Protein AF-A0A7W0UG85-F1 (afdb_monomer)

Nearest PDB structures (foldseek):
  6rji-assembly1_A  TM=4.817E-01  e=1.130E+00  Staphylococcus aureus subsp. aureus NCTC 8325
  1ts9-assembly1_A  TM=2.796E-01  e=6.616E-01  Archaeoglobus fulgidus
  5ks8-assembly1_C  TM=2.286E-01  e=9.453E-01  Methylobacillus flagellatus KT
  6y4l-assembly1_B  TM=3.444E-01  e=8.048E+00  Homo sapiens
  3upy-assembly1_B  TM=4.071E-01  e=8.048E+00  Brucella abortus 2308

pLDDT: mean 94.45, std 5.95, range [64.38, 98.31]

Solvent-accessible surface ar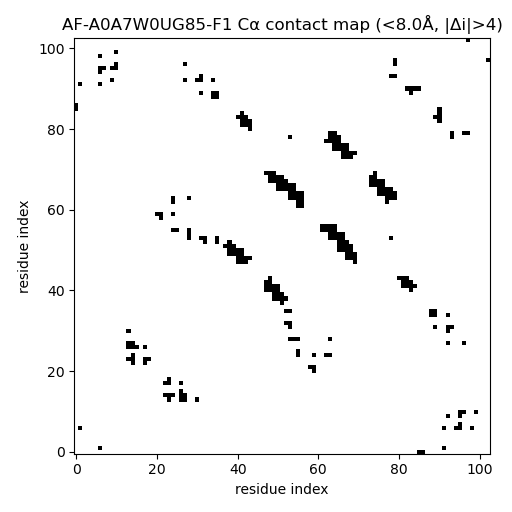ea (backbone atoms only — not comparable to full-atom values): 5719 Å² total; per-residue (Å²): 125,88,49,72,67,60,35,51,50,49,42,54,61,40,32,59,95,42,90,47,68,56,48,30,48,50,26,49,48,52,51,35,47,68,40,48,80,56,75,40,70,30,32,44,99,87,41,74,32,36,40,71,47,69,48,65,47,99,44,63,88,67,31,50,30,26,39,30,39,46,98,92,43,78,46,79,43,57,41,77,62,53,44,51,54,85,86,36,58,36,37,50,43,42,51,27,52,32,44,74,74,72,94

Structure (mmCIF, N/CA/C/O backbone):
data_AF-A0A7W0UG85-F1
#
_entry.id   AF-A0A7W0UG85-F1
#
loop_
_atom_site.group_PDB
_atom_site.id
_atom_site.type_symbol
_atom_site.label_atom_id
_atom_site.label_alt_id
_atom_site.label_comp_id
_atom_site.label_asym_id
_atom_site.label_entity_id
_atom_site.label_seq_id
_atom_site.pdbx_PDB_ins_code
_atom_site.Cartn_x
_atom_site.Cartn_y
_atom_site.Cartn_z
_atom_site.occupancy
_atom_site.B_iso_or_equiv
_atom_site.auth_seq_id
_atom_site.auth_comp_id
_atom_site.auth_asym_id
_atom_site.auth_atom_id
_atom_site.pdbx_PDB_model_num
ATOM 1 N N . MET A 1 1 ? -11.046 5.258 -13.196 1.00 64.38 1 MET A N 1
ATOM 2 C CA . MET A 1 1 ? -10.628 3.843 -13.115 1.00 64.38 1 MET A CA 1
ATOM 3 C C . MET A 1 1 ? -9.306 3.737 -13.844 1.00 64.38 1 MET A C 1
ATOM 5 O O . MET A 1 1 ? -9.301 3.922 -15.053 1.00 64.38 1 MET A O 1
ATOM 9 N N . THR A 1 2 ? -8.217 3.542 -13.105 1.00 83.12 2 THR A N 1
ATOM 10 C CA . THR A 1 2 ? -6.858 3.452 -13.655 1.00 83.12 2 THR A CA 1
ATOM 11 C C . THR A 1 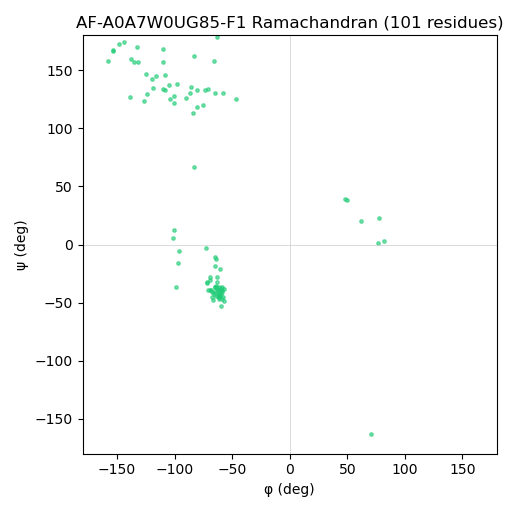2 ? -6.686 2.143 -14.420 1.00 83.12 2 THR A C 1
ATOM 13 O O . THR A 1 2 ? -7.117 1.082 -13.963 1.00 83.12 2 THR A O 1
ATOM 16 N N . THR A 1 3 ? -6.109 2.220 -15.609 1.00 92.56 3 THR A N 1
ATOM 17 C CA . THR A 1 3 ? -5.843 1.091 -16.502 1.00 92.56 3 THR A CA 1
ATOM 18 C C . THR A 1 3 ? -4.546 0.377 -16.126 1.00 92.56 3 THR A C 1
ATOM 20 O O . THR A 1 3 ? -3.693 0.928 -15.436 1.00 92.56 3 THR A O 1
ATOM 23 N N . ALA A 1 4 ? -4.364 -0.855 -16.610 1.00 92.69 4 ALA A N 1
ATOM 24 C CA . ALA A 1 4 ? -3.133 -1.611 -16.368 1.00 92.69 4 ALA A CA 1
ATOM 25 C C . ALA A 1 4 ? -1.882 -0.885 -16.893 1.00 92.69 4 ALA A C 1
ATOM 27 O O . ALA A 1 4 ? -0.873 -0.866 -16.203 1.00 92.69 4 ALA A O 1
ATOM 28 N N . ALA A 1 5 ? -1.975 -0.245 -18.064 1.00 95.88 5 ALA A N 1
ATOM 29 C CA . ALA A 1 5 ? -0.867 0.509 -18.647 1.00 95.88 5 ALA A CA 1
ATOM 30 C C . ALA A 1 5 ? -0.496 1.739 -17.804 1.00 95.88 5 ALA A C 1
ATOM 32 O O . ALA A 1 5 ? 0.680 1.999 -17.597 1.00 95.88 5 ALA A O 1
ATOM 33 N N . GLU A 1 6 ? -1.487 2.461 -17.268 1.00 96.31 6 GLU A N 1
ATOM 34 C CA . GLU A 1 6 ? -1.231 3.583 -16.352 1.00 96.31 6 GLU A CA 1
ATOM 35 C C . GLU A 1 6 ? -0.569 3.114 -15.048 1.00 96.31 6 GLU A C 1
ATOM 37 O O . GLU A 1 6 ? 0.297 3.806 -14.520 1.00 96.31 6 GLU A O 1
ATOM 42 N N . LEU A 1 7 ? -0.936 1.931 -14.539 1.00 97.00 7 LEU A N 1
ATOM 43 C CA . LEU A 1 7 ? -0.264 1.344 -13.377 1.00 97.00 7 LEU A CA 1
ATOM 44 C C . LEU A 1 7 ? 1.168 0.908 -13.700 1.00 97.00 7 LEU A C 1
ATOM 46 O O . LEU A 1 7 ? 2.039 1.109 -12.866 1.00 97.00 7 LEU A O 1
ATOM 50 N N . ASP A 1 8 ? 1.421 0.339 -14.882 1.00 97.62 8 ASP A N 1
ATOM 51 C CA . ASP A 1 8 ? 2.776 -0.025 -15.318 1.00 97.62 8 ASP A CA 1
ATOM 52 C C . ASP A 1 8 ? 3.676 1.214 -15.424 1.00 97.62 8 ASP A C 1
ATOM 54 O O . ASP A 1 8 ? 4.778 1.210 -14.883 1.00 97.62 8 ASP A O 1
ATOM 58 N N . THR A 1 9 ? 3.180 2.306 -16.014 1.00 98.00 9 THR A N 1
ATOM 59 C CA . THR A 1 9 ? 3.904 3.587 -16.047 1.00 98.00 9 THR A CA 1
ATOM 60 C C . THR A 1 9 ? 4.175 4.122 -14.643 1.00 98.00 9 THR A C 1
ATOM 62 O O . THR A 1 9 ? 5.297 4.519 -14.354 1.00 98.00 9 THR A O 1
ATOM 65 N N . LEU A 1 10 ? 3.189 4.084 -13.742 1.00 98.06 10 LEU A N 1
ATOM 66 C CA . LEU A 1 10 ? 3.405 4.525 -12.364 1.00 98.06 10 LEU A CA 1
ATOM 67 C C . LEU A 1 10 ? 4.442 3.654 -11.639 1.00 98.06 10 LEU A C 1
ATOM 69 O O . LEU A 1 10 ? 5.240 4.172 -10.868 1.00 98.06 10 LEU A O 1
ATOM 73 N N . ILE A 1 11 ? 4.465 2.340 -11.879 1.00 98.19 11 ILE A N 1
ATOM 74 C CA . ILE A 1 11 ? 5.502 1.458 -11.325 1.00 98.19 11 ILE A CA 1
ATOM 75 C C . ILE A 1 11 ? 6.882 1.880 -11.841 1.00 98.19 11 ILE A C 1
ATOM 77 O O . ILE A 1 11 ? 7.799 2.014 -11.035 1.00 98.19 11 ILE A O 1
ATOM 81 N N . GLU A 1 12 ? 7.035 2.120 -13.146 1.00 98.00 12 GLU A N 1
ATOM 82 C CA . GLU A 1 12 ? 8.294 2.598 -13.741 1.00 98.00 12 GLU A CA 1
ATOM 83 C C . GLU A 1 12 ? 8.748 3.936 -13.134 1.00 98.00 12 GLU A C 1
ATOM 85 O O . GLU A 1 12 ? 9.929 4.106 -12.839 1.00 98.00 12 GLU A O 1
ATOM 90 N N . GLU A 1 13 ? 7.818 4.864 -12.901 1.00 98.06 13 GLU A N 1
ATOM 91 C CA . GLU A 1 13 ? 8.097 6.153 -12.258 1.00 98.06 13 GLU A CA 1
ATOM 92 C C . GLU A 1 13 ? 8.522 5.993 -10.793 1.00 98.06 13 GLU A C 1
ATOM 94 O O . GLU A 1 13 ? 9.525 6.569 -10.380 1.00 98.06 13 GLU A O 1
ATOM 99 N N . LEU A 1 14 ? 7.795 5.196 -10.003 1.00 97.62 14 LEU A N 1
ATOM 100 C CA . LEU A 1 14 ? 8.082 4.990 -8.578 1.00 97.62 14 LEU A CA 1
ATOM 101 C C . LEU A 1 14 ? 9.374 4.206 -8.341 1.00 97.62 14 LEU A C 1
ATOM 103 O O . LEU A 1 14 ? 10.007 4.362 -7.303 1.00 97.62 14 LEU A O 1
ATOM 107 N N . THR A 1 15 ? 9.759 3.358 -9.292 1.00 97.38 15 THR A N 1
ATOM 108 C CA . THR A 1 15 ? 10.966 2.524 -9.216 1.00 97.38 15 THR A CA 1
ATOM 109 C C . THR A 1 15 ? 12.131 3.089 -10.022 1.00 97.38 15 THR A C 1
ATOM 111 O O . THR A 1 15 ? 13.133 2.402 -10.238 1.00 97.38 15 THR A O 1
ATOM 114 N N . VAL A 1 16 ? 12.025 4.349 -10.459 1.00 97.31 16 VAL A N 1
ATOM 115 C CA . VAL A 1 16 ? 13.104 5.019 -11.177 1.00 97.31 16 VAL A CA 1
ATOM 116 C C . VAL A 1 16 ? 14.367 5.043 -10.313 1.00 97.31 16 VAL A C 1
ATOM 118 O O . VAL A 1 16 ? 14.330 5.410 -9.142 1.00 97.31 16 VAL A O 1
ATOM 121 N N . ASP A 1 17 ? 15.490 4.630 -10.902 1.00 95.56 17 ASP A N 1
ATOM 122 C CA . ASP A 1 17 ? 16.798 4.542 -10.233 1.00 95.56 17 ASP A CA 1
ATOM 123 C C . ASP A 1 17 ? 16.865 3.561 -9.042 1.00 95.56 17 ASP A C 1
ATOM 125 O O . ASP A 1 17 ? 17.770 3.639 -8.215 1.00 95.56 17 ASP A O 1
ATOM 129 N N . ALA A 1 18 ? 15.944 2.596 -8.965 1.00 96.62 18 ALA A N 1
ATOM 130 C CA . ALA A 1 18 ? 16.047 1.487 -8.025 1.00 96.62 18 ALA A CA 1
ATOM 131 C C . ALA A 1 18 ? 16.802 0.296 -8.648 1.00 96.62 18 ALA A C 1
ATOM 133 O O . ALA A 1 18 ? 16.436 -0.226 -9.703 1.00 96.62 18 ALA A O 1
ATOM 134 N N . TYR A 1 19 ? 17.843 -0.178 -7.970 1.00 94.75 19 TYR A N 1
ATOM 135 C CA . TYR A 1 19 ? 18.710 -1.285 -8.382 1.00 94.75 19 TYR A CA 1
ATOM 136 C C . TYR A 1 19 ? 18.319 -2.627 -7.748 1.00 94.75 19 TYR A C 1
ATOM 138 O O . TYR A 1 19 ? 18.771 -3.677 -8.213 1.00 94.75 19 TYR A O 1
ATOM 146 N N . ASN A 1 20 ? 17.505 -2.621 -6.689 1.00 92.94 20 ASN A N 1
ATOM 147 C CA . ASN A 1 20 ? 17.030 -3.822 -5.998 1.00 92.94 20 ASN A CA 1
ATOM 148 C C . ASN A 1 20 ? 15.616 -3.645 -5.409 1.00 92.94 20 ASN A C 1
ATOM 150 O O . ASN A 1 20 ? 15.067 -2.546 -5.405 1.00 92.94 20 ASN A O 1
ATOM 154 N N . ASP A 1 21 ? 15.034 -4.733 -4.901 1.00 91.56 21 ASP A N 1
ATOM 155 C CA . ASP A 1 21 ? 13.658 -4.749 -4.385 1.00 91.56 21 ASP A CA 1
ATOM 156 C C . ASP A 1 21 ? 13.449 -3.837 -3.163 1.00 91.56 21 ASP A C 1
ATOM 158 O O . ASP A 1 21 ? 12.365 -3.276 -3.012 1.00 91.56 21 ASP A O 1
ATOM 162 N N . ASP A 1 22 ? 14.457 -3.658 -2.301 1.00 91.75 22 ASP A N 1
ATOM 163 C CA . ASP A 1 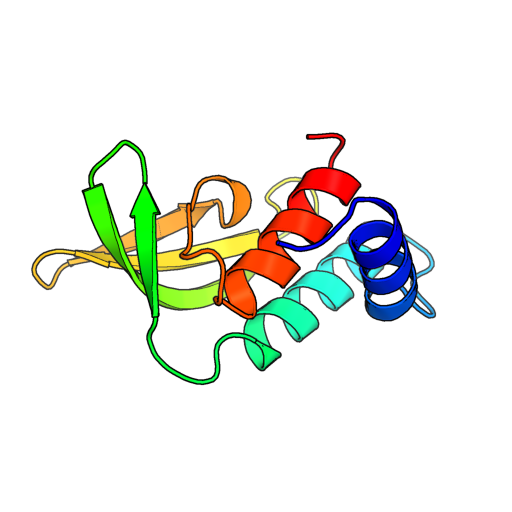22 ? 14.359 -2.772 -1.130 1.00 91.75 22 ASP A CA 1
ATOM 164 C C . ASP A 1 22 ? 14.303 -1.292 -1.564 1.00 91.75 22 ASP A C 1
ATOM 166 O O . ASP A 1 22 ? 13.531 -0.495 -1.023 1.00 91.75 22 ASP A O 1
ATOM 170 N N . GLU A 1 23 ? 15.079 -0.920 -2.585 1.00 94.38 23 GLU A N 1
ATOM 171 C CA . GLU A 1 23 ? 15.039 0.416 -3.191 1.00 94.38 23 GLU A CA 1
ATOM 172 C C . GLU A 1 23 ? 13.717 0.655 -3.930 1.00 94.38 23 GLU A C 1
ATOM 174 O O . GLU A 1 23 ? 13.114 1.718 -3.785 1.00 94.38 23 GLU A O 1
ATOM 179 N N . GLN A 1 24 ? 13.210 -0.353 -4.647 1.00 95.31 24 GLN A N 1
ATOM 180 C CA . GLN A 1 24 ? 11.892 -0.278 -5.284 1.00 95.31 24 GLN A CA 1
ATOM 181 C C . GLN A 1 24 ? 10.789 -0.100 -4.237 1.00 95.31 24 GLN A C 1
ATOM 183 O O . GLN A 1 24 ? 9.927 0.766 -4.390 1.00 95.31 24 GLN A O 1
ATOM 188 N N . LEU A 1 25 ? 10.836 -0.863 -3.137 1.00 94.94 25 LEU A N 1
ATOM 189 C CA . LEU A 1 25 ? 9.891 -0.726 -2.029 1.00 94.94 25 LEU A CA 1
ATOM 190 C C . LEU A 1 25 ? 9.937 0.675 -1.408 1.00 94.94 25 LEU A C 1
ATOM 192 O O . LEU A 1 25 ? 8.887 1.232 -1.090 1.00 94.94 25 LEU A O 1
ATOM 196 N N . SER A 1 26 ? 11.132 1.251 -1.274 1.00 95.06 26 SER A N 1
ATOM 197 C CA . SER A 1 26 ? 11.313 2.623 -0.787 1.00 95.06 26 SER A CA 1
ATOM 198 C C . SER A 1 26 ? 10.640 3.644 -1.713 1.00 95.06 26 SER A C 1
ATOM 200 O O . SER A 1 26 ? 9.987 4.567 -1.234 1.00 95.06 26 SER A O 1
ATOM 202 N N . GLY A 1 27 ? 10.715 3.444 -3.032 1.00 96.81 27 GLY A N 1
ATOM 203 C CA . GLY A 1 27 ? 9.984 4.251 -4.012 1.00 96.81 27 GLY A CA 1
ATOM 204 C C . GLY A 1 27 ? 8.462 4.175 -3.847 1.00 96.81 27 GLY A C 1
ATOM 205 O O . GLY A 1 27 ? 7.780 5.202 -3.825 1.00 96.81 27 GLY A O 1
ATOM 206 N N . PHE A 1 28 ? 7.917 2.973 -3.626 1.00 97.25 28 PHE A N 1
ATOM 207 C CA . PHE A 1 28 ? 6.491 2.813 -3.313 1.00 97.25 28 PHE A CA 1
ATOM 208 C C . PHE A 1 28 ? 6.093 3.455 -1.980 1.00 97.25 28 PHE A C 1
ATOM 210 O O . PHE A 1 28 ? 4.991 3.996 -1.893 1.00 97.25 28 PHE A O 1
ATOM 217 N N . LEU A 1 29 ? 6.954 3.403 -0.955 1.00 97.25 29 LEU A N 1
ATOM 218 C CA . LEU A 1 29 ? 6.706 4.079 0.320 1.00 97.25 29 LEU A CA 1
ATOM 219 C C . LEU A 1 29 ? 6.550 5.585 0.099 1.00 97.25 29 LEU A C 1
ATOM 221 O O . LEU A 1 29 ? 5.514 6.134 0.463 1.00 97.25 29 LEU A O 1
ATOM 225 N N . VAL A 1 30 ? 7.515 6.219 -0.574 1.00 97.31 30 VAL A N 1
ATOM 226 C CA . VAL A 1 30 ? 7.467 7.657 -0.881 1.00 97.31 30 VAL A CA 1
ATOM 227 C C . VAL A 1 30 ? 6.201 8.003 -1.667 1.00 97.31 30 VAL A C 1
ATOM 229 O O . VAL A 1 30 ? 5.461 8.899 -1.271 1.00 97.31 30 VAL A O 1
ATOM 232 N N . GLY A 1 31 ? 5.886 7.252 -2.728 1.00 97.75 31 GLY A N 1
ATOM 233 C CA . GLY A 1 31 ? 4.677 7.494 -3.521 1.00 97.75 31 GLY A CA 1
ATOM 234 C C . GLY A 1 31 ? 3.379 7.350 -2.717 1.00 97.75 31 GLY A C 1
ATOM 235 O O . GLY A 1 31 ? 2.432 8.114 -2.910 1.00 97.75 31 GLY A O 1
ATOM 236 N N . ALA A 1 32 ? 3.321 6.396 -1.784 1.00 97.81 32 ALA A N 1
ATOM 237 C CA . ALA A 1 32 ? 2.176 6.220 -0.898 1.00 97.81 32 ALA A CA 1
ATOM 238 C C . ALA A 1 32 ? 2.071 7.341 0.153 1.00 97.81 32 ALA A C 1
ATOM 240 O O . ALA A 1 32 ? 0.965 7.807 0.434 1.00 97.81 32 ALA A O 1
ATOM 241 N N . GLU A 1 33 ? 3.193 7.799 0.712 1.00 97.38 33 GLU A N 1
ATOM 242 C CA . GLU A 1 33 ? 3.242 8.937 1.636 1.00 97.38 33 GLU A CA 1
ATOM 243 C C . GLU A 1 33 ? 2.805 10.241 0.955 1.00 97.38 33 GLU A C 1
ATOM 245 O O . GLU A 1 33 ? 1.982 10.972 1.506 1.00 97.38 33 GLU A O 1
ATOM 250 N N . GLU A 1 34 ? 3.279 10.508 -0.266 1.00 97.25 34 GLU A N 1
ATOM 251 C CA . GLU A 1 34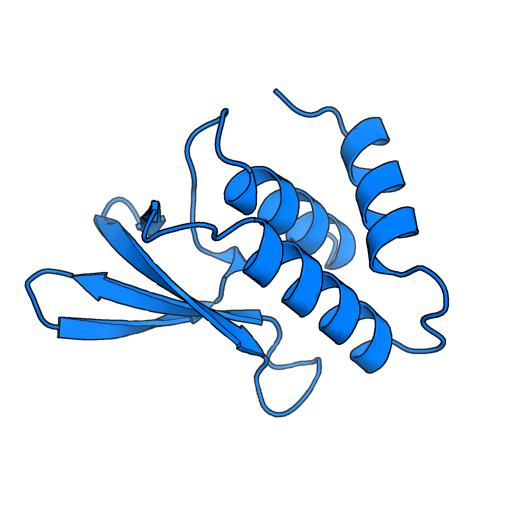 ? 2.870 11.678 -1.053 1.00 97.25 34 GLU A CA 1
ATOM 252 C C . GLU A 1 34 ? 1.382 11.633 -1.427 1.00 97.25 34 GLU A C 1
ATOM 254 O O . GLU A 1 34 ? 0.690 12.657 -1.403 1.00 97.25 34 GLU A O 1
ATOM 259 N N . ALA A 1 35 ? 0.863 10.442 -1.735 1.00 97.12 35 ALA A N 1
ATOM 260 C CA . ALA A 1 35 ? -0.549 10.251 -2.031 1.00 97.12 35 ALA A CA 1
ATOM 261 C C . ALA A 1 35 ? -1.445 10.427 -0.789 1.00 97.12 35 ALA A C 1
ATOM 263 O O . ALA A 1 35 ? -2.586 10.894 -0.908 1.00 97.12 35 ALA A O 1
ATOM 264 N N . LEU A 1 36 ? -0.940 10.108 0.408 1.00 97.00 36 LEU A N 1
ATOM 265 C CA . LEU A 1 36 ? -1.635 10.290 1.684 1.00 97.00 36 LEU A CA 1
ATOM 266 C C . LEU A 1 36 ? -1.493 11.733 2.203 1.00 97.00 36 LEU A C 1
ATOM 268 O O . LEU A 1 36 ? -0.936 12.006 3.263 1.00 97.00 36 LEU A O 1
ATOM 272 N N . VAL A 1 37 ? -2.086 12.686 1.485 1.00 91.62 37 VAL A N 1
ATOM 273 C CA . VAL A 1 37 ? -2.050 14.119 1.852 1.00 91.62 37 VAL A CA 1
ATOM 274 C C . VAL A 1 37 ? -2.738 14.405 3.198 1.00 91.62 37 VAL A C 1
ATOM 276 O O . VAL A 1 37 ? -2.445 15.383 3.885 1.00 91.62 37 VAL A O 1
ATOM 279 N N . ARG A 1 38 ? -3.718 13.578 3.565 1.00 92.56 38 ARG A N 1
ATOM 280 C CA . ARG A 1 38 ? -4.467 13.645 4.824 1.00 92.56 38 ARG A CA 1
ATOM 281 C C . ARG A 1 38 ? -4.977 12.259 5.171 1.00 92.56 38 ARG A C 1
ATOM 283 O O . ARG A 1 38 ? -5.067 11.408 4.294 1.00 92.56 38 ARG A O 1
ATOM 290 N N . CYS A 1 39 ? -5.434 12.096 6.407 1.00 94.12 39 CYS A N 1
ATOM 291 C CA . CYS A 1 39 ? -6.162 10.906 6.819 1.00 94.12 39 CYS A CA 1
ATOM 292 C C . CYS A 1 39 ? -7.255 10.538 5.804 1.00 94.12 39 CYS A C 1
ATOM 294 O O . CYS A 1 39 ? -8.126 11.358 5.494 1.00 94.12 39 CYS A O 1
ATOM 296 N N . GLU A 1 40 ? -7.217 9.303 5.315 1.00 95.75 40 GLU A N 1
ATOM 297 C CA . GLU A 1 40 ? -8.125 8.810 4.282 1.00 95.75 40 GLU A CA 1
ATOM 298 C C . GLU A 1 40 ? -8.849 7.549 4.755 1.00 95.75 40 GLU A C 1
ATOM 300 O O . GLU A 1 40 ? -8.305 6.754 5.515 1.00 95.75 40 GLU A O 1
ATOM 305 N N . HIS A 1 41 ? -10.098 7.356 4.332 1.00 97.19 41 HIS A N 1
ATOM 306 C CA . HIS A 1 41 ? -10.843 6.150 4.676 1.00 97.19 41 HIS A CA 1
ATOM 307 C C . HIS A 1 41 ? -10.549 5.014 3.699 1.00 97.19 41 HIS A C 1
ATOM 309 O O . HIS A 1 41 ? -10.601 5.194 2.483 1.00 97.19 41 HIS A O 1
ATOM 315 N N . ALA A 1 42 ? -10.341 3.825 4.252 1.00 98.19 42 ALA A N 1
ATOM 316 C CA . ALA A 1 42 ? -10.214 2.580 3.515 1.00 98.19 42 ALA A CA 1
ATOM 317 C C . ALA A 1 42 ? -11.090 1.496 4.152 1.00 98.19 42 ALA A C 1
ATOM 319 O O . ALA A 1 42 ? -11.624 1.664 5.250 1.00 98.19 42 ALA A O 1
ATOM 320 N N . THR A 1 43 ? -11.238 0.372 3.461 1.00 98.12 43 THR A N 1
ATOM 321 C CA . THR A 1 43 ? -11.938 -0.813 3.962 1.00 98.12 43 THR A CA 1
ATOM 322 C C . THR A 1 43 ? -10.991 -2.002 4.019 1.00 98.12 43 THR A C 1
ATOM 324 O O . THR A 1 43 ? -10.291 -2.275 3.047 1.00 98.12 43 THR A O 1
ATOM 327 N N . ILE A 1 44 ? -11.016 -2.750 5.118 1.00 96.75 44 ILE A N 1
ATOM 328 C CA . ILE A 1 44 ? -10.327 -4.037 5.265 1.00 96.75 44 ILE A CA 1
ATOM 329 C C . ILE A 1 44 ? -11.329 -5.087 5.733 1.00 96.75 44 ILE A C 1
ATOM 331 O O . ILE A 1 44 ? -12.022 -4.883 6.725 1.00 96.75 44 ILE A O 1
ATOM 335 N N . ALA A 1 45 ? -11.472 -6.184 4.983 1.00 93.44 45 ALA A N 1
ATOM 336 C CA . ALA A 1 45 ? -12.442 -7.250 5.275 1.00 93.44 45 ALA A CA 1
ATOM 337 C C . ALA A 1 45 ? -13.874 -6.739 5.590 1.00 93.44 45 ALA A C 1
ATOM 339 O O . ALA A 1 45 ? -14.551 -7.250 6.480 1.00 93.44 45 ALA A O 1
ATOM 340 N N . GLY A 1 46 ? -14.334 -5.704 4.875 1.00 94.50 46 GLY A N 1
ATOM 341 C CA . GLY A 1 46 ? -15.657 -5.089 5.066 1.00 94.50 46 GLY A CA 1
ATOM 342 C C . GLY A 1 46 ? -15.753 -4.072 6.212 1.00 94.50 46 GLY A C 1
ATOM 343 O O . GLY A 1 46 ? -16.829 -3.534 6.457 1.00 94.50 46 GLY A O 1
ATOM 344 N N . VAL A 1 47 ? -14.648 -3.784 6.901 1.00 96.31 47 VAL A N 1
ATOM 345 C CA . VAL A 1 47 ? -14.585 -2.830 8.010 1.00 96.31 47 VAL A CA 1
ATOM 346 C C . VAL A 1 47 ? -13.926 -1.531 7.561 1.00 96.31 47 VAL A C 1
ATOM 348 O O . VAL A 1 47 ? -12.794 -1.544 7.081 1.00 96.31 47 VAL A O 1
ATOM 351 N N . THR A 1 48 ? -14.615 -0.406 7.756 1.00 97.75 48 THR A N 1
ATOM 352 C CA . THR A 1 48 ? -14.058 0.926 7.494 1.00 97.75 48 THR A CA 1
ATOM 353 C C . THR A 1 48 ? -13.038 1.310 8.561 1.00 97.75 48 THR A C 1
ATOM 355 O O . THR A 1 48 ? -13.304 1.200 9.760 1.00 97.75 48 THR A O 1
ATOM 358 N N . VAL A 1 49 ? -11.888 1.805 8.117 1.00 98.31 49 VAL A N 1
AT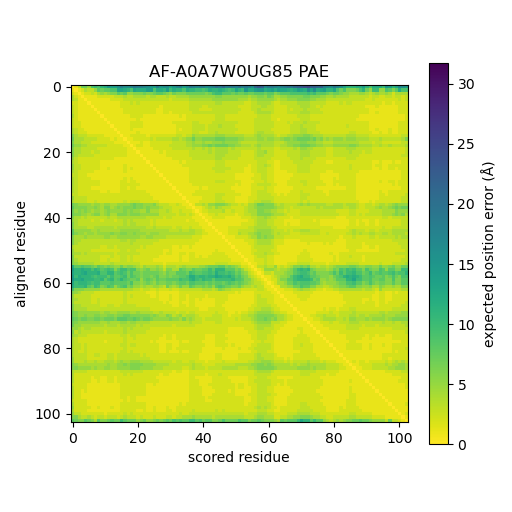OM 359 C CA . VAL A 1 49 ? -10.800 2.317 8.955 1.00 98.31 49 VAL A CA 1
ATOM 360 C C . VAL A 1 49 ? -10.282 3.634 8.384 1.00 98.31 49 VAL A C 1
ATOM 362 O O . VAL A 1 49 ? -10.445 3.906 7.194 1.00 98.31 49 VAL A O 1
ATOM 365 N N . ALA A 1 50 ? -9.651 4.456 9.217 1.00 98.19 50 ALA A N 1
ATOM 366 C CA . ALA A 1 50 ? -8.959 5.657 8.764 1.00 98.19 50 ALA A CA 1
ATOM 367 C C . ALA A 1 50 ? -7.450 5.384 8.682 1.00 98.19 50 ALA A C 1
ATOM 369 O O . ALA A 1 50 ? -6.841 5.016 9.682 1.00 98.19 50 ALA A O 1
ATOM 370 N N . VAL A 1 51 ? -6.843 5.562 7.513 1.00 98.31 51 VAL A N 1
ATOM 371 C CA . VAL A 1 51 ? -5.400 5.430 7.279 1.00 98.31 51 VAL A CA 1
ATOM 372 C C . VAL A 1 51 ? -4.710 6.707 7.737 1.00 98.31 51 VAL A C 1
ATOM 374 O O . VAL A 1 51 ? -5.019 7.786 7.236 1.00 98.31 51 VAL A O 1
ATOM 377 N N . MET A 1 52 ? -3.820 6.590 8.721 1.00 98.06 52 MET A N 1
ATOM 378 C CA . MET A 1 52 ? -3.133 7.723 9.352 1.00 98.06 52 MET A CA 1
ATOM 379 C C . MET A 1 52 ? -1.726 7.933 8.798 1.00 98.06 52 MET A C 1
ATOM 381 O O . MET A 1 52 ? -1.274 9.068 8.700 1.00 98.06 52 MET A O 1
ATOM 385 N N . SER A 1 53 ? -1.022 6.846 8.489 1.00 97.56 53 SER A N 1
ATOM 386 C CA . SER A 1 53 ? 0.316 6.872 7.898 1.00 97.56 53 SER A CA 1
ATOM 387 C C . SER A 1 53 ? 0.604 5.556 7.181 1.00 97.56 53 SER A C 1
ATOM 389 O O . SER A 1 53 ? -0.011 4.531 7.495 1.00 97.56 53 SER A O 1
ATOM 391 N N . VAL A 1 54 ? 1.548 5.602 6.249 1.00 97.69 54 VAL A N 1
ATOM 392 C CA . VAL A 1 54 ? 2.147 4.435 5.595 1.00 97.69 54 VAL A CA 1
ATOM 393 C C . VAL A 1 54 ? 3.575 4.301 6.113 1.00 97.69 54 VAL A C 1
ATOM 395 O O . VAL A 1 54 ? 4.192 5.307 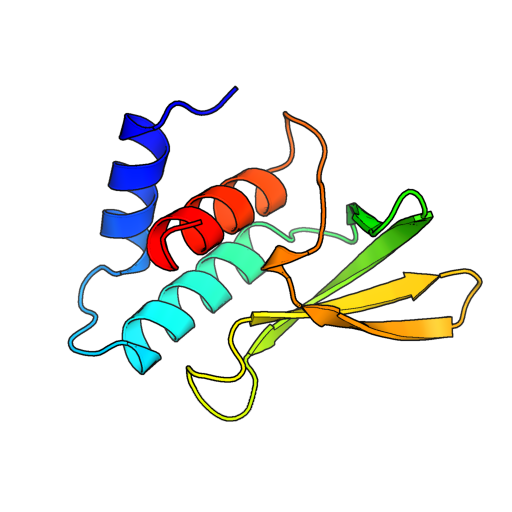6.444 1.00 97.69 54 VAL A O 1
ATOM 398 N N . ASP A 1 55 ? 4.054 3.074 6.249 1.00 95.31 55 ASP A N 1
ATOM 399 C CA . ASP A 1 55 ? 5.421 2.762 6.659 1.00 95.31 55 ASP A CA 1
ATOM 400 C C . ASP A 1 55 ? 5.892 1.512 5.894 1.00 95.31 55 ASP A C 1
ATOM 402 O O . ASP A 1 55 ? 5.115 0.886 5.162 1.00 95.31 55 ASP A O 1
ATOM 406 N N . CYS A 1 56 ? 7.154 1.130 6.046 1.00 91.00 56 CYS A N 1
ATOM 407 C CA . CYS A 1 56 ? 7.665 -0.143 5.560 1.00 91.00 56 CYS A CA 1
ATOM 408 C C . CYS A 1 56 ? 8.207 -0.961 6.730 1.00 91.00 56 CYS A C 1
ATOM 410 O O . CYS A 1 56 ? 8.827 -0.439 7.655 1.00 91.00 56 CYS A O 1
ATOM 412 N N . GLY A 1 57 ? 8.001 -2.276 6.688 1.00 78.69 57 GLY A N 1
ATOM 413 C CA . GLY A 1 57 ? 8.648 -3.154 7.656 1.00 78.69 57 GLY A CA 1
ATOM 414 C C . GLY A 1 57 ? 10.182 -3.133 7.541 1.00 78.69 57 GLY A C 1
ATOM 415 O O . GLY A 1 57 ? 10.742 -2.487 6.658 1.00 78.69 57 GLY A O 1
ATOM 416 N N . PRO A 1 58 ? 10.893 -3.879 8.404 1.00 75.88 58 PRO A N 1
ATOM 417 C CA . PRO A 1 58 ? 12.358 -3.858 8.456 1.00 75.88 58 PRO A CA 1
ATOM 418 C C . PRO A 1 58 ? 13.049 -4.370 7.179 1.00 75.88 58 PRO A C 1
ATOM 420 O O . PRO A 1 58 ? 14.263 -4.223 7.058 1.00 75.88 58 PRO A O 1
ATOM 423 N N . ASP A 1 59 ? 12.308 -5.005 6.266 1.00 74.06 59 ASP A N 1
ATOM 424 C CA . ASP A 1 59 ? 12.797 -5.544 4.998 1.00 74.06 59 ASP A CA 1
ATOM 425 C C . ASP A 1 59 ? 11.689 -5.613 3.928 1.00 74.06 59 ASP A C 1
ATOM 427 O O . ASP A 1 59 ? 10.489 -5.542 4.236 1.00 74.06 59 ASP A O 1
ATOM 431 N N . ALA A 1 60 ? 12.083 -5.836 2.664 1.00 72.88 60 ALA A N 1
ATOM 432 C CA . ALA A 1 60 ? 11.136 -5.973 1.561 1.00 72.88 60 ALA A CA 1
ATOM 433 C C . ALA A 1 60 ? 10.130 -7.126 1.691 1.00 72.88 60 ALA A C 1
ATOM 435 O O . ALA A 1 60 ? 9.065 -7.081 1.072 1.00 72.88 60 ALA A O 1
ATOM 436 N N . ARG A 1 61 ? 10.415 -8.152 2.507 1.00 77.81 61 ARG A N 1
ATOM 437 C CA . ARG A 1 61 ? 9.481 -9.274 2.708 1.00 77.81 61 ARG A CA 1
ATOM 438 C C . ARG A 1 61 ? 8.275 -8.865 3.536 1.00 77.81 61 ARG A C 1
ATOM 440 O O . ARG A 1 61 ? 7.190 -9.402 3.322 1.00 77.81 61 ARG A O 1
ATOM 447 N N . THR A 1 62 ? 8.470 -7.946 4.476 1.00 84.06 62 THR A N 1
ATOM 448 C CA . THR A 1 62 ? 7.379 -7.391 5.282 1.00 84.06 62 THR A CA 1
ATOM 449 C C . THR A 1 62 ? 6.503 -6.453 4.448 1.00 84.06 62 THR A C 1
ATOM 451 O O . THR A 1 62 ? 5.287 -6.418 4.634 1.00 84.06 62 THR A O 1
ATOM 454 N N . GLY A 1 63 ? 7.105 -5.758 3.477 1.00 92.75 63 GLY A N 1
ATOM 455 C CA . GLY A 1 63 ? 6.402 -4.863 2.564 1.00 92.75 63 GLY A CA 1
ATOM 456 C C . GLY A 1 63 ? 5.908 -3.581 3.238 1.00 92.75 63 GLY A C 1
ATOM 457 O O . GLY A 1 63 ? 6.364 -3.213 4.322 1.00 92.75 63 GLY A O 1
ATOM 458 N N . LEU A 1 64 ? 4.975 -2.892 2.575 1.00 96.62 64 LEU A N 1
ATOM 459 C CA . LEU A 1 64 ? 4.373 -1.666 3.097 1.00 96.62 64 LEU A CA 1
ATOM 460 C C . LEU A 1 64 ? 3.266 -1.976 4.103 1.00 96.62 64 LEU A C 1
ATOM 462 O O . LEU A 1 64 ? 2.352 -2.770 3.837 1.00 96.62 64 LEU A O 1
ATOM 466 N N . THR A 1 65 ? 3.307 -1.282 5.232 1.00 97.19 65 THR A N 1
ATOM 467 C CA . THR A 1 65 ? 2.283 -1.315 6.269 1.00 97.19 65 THR A CA 1
ATOM 468 C C . THR A 1 65 ? 1.527 0.007 6.308 1.00 97.19 65 THR A C 1
ATOM 470 O O . THR A 1 65 ? 1.978 1.050 5.842 1.00 97.19 65 THR A O 1
ATOM 473 N N . ALA A 1 66 ? 0.316 -0.044 6.842 1.00 97.56 66 ALA A N 1
ATOM 474 C CA . ALA A 1 66 ? -0.515 1.112 7.090 1.00 97.56 66 ALA A CA 1
ATOM 475 C C . ALA A 1 66 ? -0.886 1.134 8.564 1.00 97.56 66 ALA A C 1
ATOM 477 O O . ALA A 1 66 ? -1.424 0.163 9.108 1.00 97.56 66 ALA A O 1
ATOM 478 N N . ARG A 1 67 ? -0.666 2.281 9.198 1.00 97.88 67 ARG A N 1
ATOM 479 C CA . ARG A 1 67 ? -1.204 2.549 10.522 1.00 97.88 67 ARG A CA 1
ATOM 480 C C . ARG A 1 67 ? -2.626 3.061 10.367 1.00 97.88 67 ARG A C 1
ATOM 482 O O . ARG A 1 67 ? -2.850 4.157 9.849 1.00 97.88 67 ARG A O 1
ATOM 489 N N . VAL A 1 68 ? -3.588 2.269 10.819 1.00 98.19 68 VAL A N 1
ATOM 490 C CA . VAL A 1 68 ? -5.016 2.549 10.675 1.00 98.19 68 VAL A CA 1
ATOM 491 C C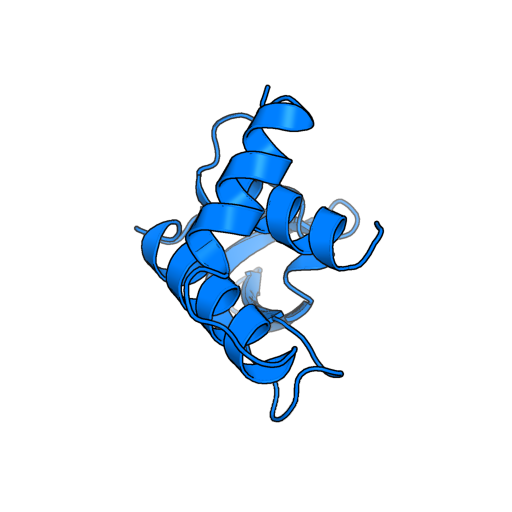 . VAL A 1 68 ? -5.679 2.752 12.028 1.00 98.19 68 VAL A C 1
ATOM 493 O O . VAL A 1 68 ? -5.325 2.108 13.010 1.00 98.19 68 VAL A O 1
ATOM 496 N N . MET A 1 69 ? -6.663 3.641 12.086 1.00 98.06 69 MET A N 1
ATOM 497 C CA . MET A 1 69 ? -7.464 3.900 13.274 1.00 98.06 69 MET A CA 1
ATOM 498 C C . MET A 1 69 ? -8.889 3.391 13.073 1.00 98.06 69 MET A C 1
ATOM 500 O O . MET A 1 69 ? -9.530 3.663 12.054 1.00 98.06 69 MET A O 1
ATOM 504 N N . ARG A 1 70 ? -9.395 2.690 14.085 1.00 96.00 70 ARG A N 1
ATOM 505 C CA . ARG A 1 70 ? -10.778 2.231 14.180 1.00 96.00 70 ARG A CA 1
ATOM 506 C C . ARG A 1 70 ? -11.271 2.413 15.606 1.00 96.00 70 ARG A C 1
ATOM 508 O O . ARG A 1 70 ? -10.626 1.945 16.536 1.00 96.00 70 ARG A O 1
ATOM 515 N N . ASP A 1 71 ? -12.405 3.087 15.774 1.00 94.25 71 ASP A N 1
ATOM 516 C CA . ASP A 1 71 ? -13.050 3.285 17.081 1.00 94.25 71 ASP A CA 1
ATOM 517 C C . ASP A 1 71 ? -12.078 3.803 18.168 1.00 94.25 71 ASP A C 1
ATOM 519 O O . ASP A 1 71 ? -12.103 3.373 19.319 1.00 94.25 71 ASP A O 1
ATOM 523 N N . GLY A 1 72 ? -11.164 4.705 17.783 1.00 94.25 72 GLY A N 1
ATOM 524 C CA . GLY A 1 72 ? -10.148 5.287 18.671 1.00 94.25 72 GLY A CA 1
ATOM 525 C C . GLY A 1 72 ? -8.950 4.383 18.989 1.00 94.25 72 GLY A C 1
ATOM 526 O O . GLY A 1 72 ? -8.065 4.799 19.731 1.00 94.25 72 GLY A O 1
ATOM 527 N N . THR A 1 73 ? -8.894 3.174 18.428 1.00 96.75 73 THR A N 1
ATOM 528 C CA . THR A 1 73 ? -7.761 2.249 18.561 1.00 96.75 73 THR A CA 1
ATOM 529 C C . THR A 1 73 ? -6.949 2.212 17.273 1.00 96.75 73 THR A C 1
ATOM 531 O O . THR A 1 73 ? -7.504 2.178 16.174 1.00 96.75 73 THR A O 1
ATOM 534 N N . THR A 1 74 ? -5.626 2.214 17.414 1.00 97.44 74 THR A N 1
ATOM 535 C CA . THR A 1 74 ? -4.688 2.157 16.291 1.00 97.44 74 THR A CA 1
ATOM 536 C C . THR A 1 74 ? -4.194 0.733 16.071 1.00 97.44 74 THR A C 1
ATOM 538 O O . THR A 1 74 ? -3.854 0.031 17.022 1.00 97.44 74 THR A O 1
ATOM 541 N N . HIS A 1 75 ? -4.120 0.333 14.808 1.00 96.62 75 HIS A N 1
ATOM 542 C CA . HIS A 1 75 ? -3.648 -0.966 14.354 1.00 96.62 75 HIS A CA 1
ATOM 543 C C . HIS A 1 75 ? -2.644 -0.788 13.219 1.00 96.62 75 HIS A C 1
ATOM 545 O O . HIS A 1 75 ? -2.672 0.217 12.510 1.00 96.62 75 HIS A O 1
ATOM 551 N N . GLU A 1 76 ? -1.793 -1.785 13.029 1.00 96.31 76 GLU A N 1
ATOM 552 C CA . GLU A 1 76 ? -0.936 -1.901 11.855 1.00 96.31 76 GLU A CA 1
ATOM 553 C C . GLU A 1 76 ? -1.458 -3.042 10.983 1.00 96.31 76 GLU A C 1
ATOM 555 O O . GLU A 1 76 ? -1.800 -4.114 11.489 1.00 96.31 76 GLU A O 1
ATOM 560 N N . VAL A 1 77 ? -1.583 -2.787 9.685 1.00 96.06 77 VAL A N 1
ATOM 561 C CA . VAL A 1 77 ? -2.065 -3.754 8.692 1.00 96.06 77 VAL A CA 1
ATOM 562 C C . VAL A 1 77 ? -1.210 -3.666 7.436 1.00 96.06 77 VAL A C 1
ATOM 564 O O . VAL A 1 77 ? -0.580 -2.640 7.194 1.00 96.06 77 VAL A O 1
ATOM 567 N N . ALA A 1 78 ? -1.203 -4.705 6.603 1.00 95.75 78 ALA A N 1
ATOM 568 C CA . ALA A 1 78 ? -0.561 -4.613 5.297 1.00 95.75 78 ALA A CA 1
ATOM 569 C C . ALA A 1 78 ? -1.301 -3.586 4.425 1.00 95.75 78 ALA A C 1
ATOM 571 O O . ALA A 1 78 ? -2.523 -3.659 4.265 1.00 95.75 78 ALA A O 1
ATOM 572 N N . LEU A 1 79 ? -0.565 -2.652 3.818 1.00 96.88 79 LEU A N 1
ATOM 573 C CA . LEU A 1 79 ? -1.148 -1.639 2.934 1.00 96.88 79 LEU A CA 1
ATOM 574 C C . LEU A 1 79 ? -1.888 -2.300 1.757 1.00 96.88 79 LEU A C 1
ATOM 576 O O . LEU A 1 79 ? -2.971 -1.870 1.360 1.00 96.88 79 LEU A O 1
ATOM 580 N N . ALA A 1 80 ? -1.339 -3.411 1.255 1.00 96.00 80 ALA A N 1
ATOM 581 C CA . ALA A 1 80 ? -1.910 -4.196 0.166 1.00 96.00 80 ALA A CA 1
ATOM 582 C C . ALA A 1 80 ? -3.259 -4.859 0.498 1.00 96.00 80 ALA A C 1
ATOM 584 O O . ALA A 1 80 ? -3.927 -5.318 -0.429 1.00 96.00 80 ALA A O 1
ATOM 585 N N . ASP A 1 81 ? -3.706 -4.877 1.754 1.00 96.81 81 ASP A N 1
ATOM 586 C CA . ASP A 1 81 ? -5.005 -5.444 2.148 1.00 96.81 81 ASP A CA 1
ATOM 587 C C . ASP A 1 81 ? -6.115 -4.375 2.249 1.00 96.81 81 ASP A C 1
ATOM 589 O O . ASP A 1 81 ? -7.291 -4.701 2.430 1.00 96.81 81 ASP A O 1
ATOM 593 N N . LEU A 1 82 ? -5.772 -3.091 2.084 1.00 97.75 82 LEU A 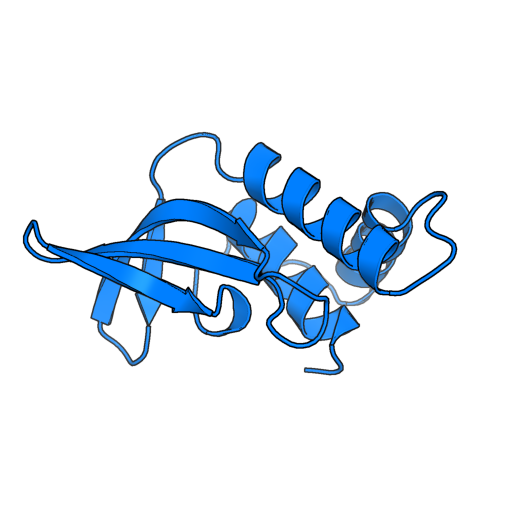N 1
ATOM 594 C CA . LEU A 1 82 ? -6.710 -1.970 2.163 1.00 97.75 82 LEU A CA 1
ATOM 595 C C . LEU A 1 82 ? -7.400 -1.678 0.828 1.00 97.75 82 LEU A C 1
ATOM 597 O O . LEU A 1 82 ? -6.766 -1.506 -0.210 1.00 97.75 82 LEU A O 1
ATOM 601 N N . THR A 1 83 ? -8.721 -1.560 0.841 1.00 97.50 83 THR A N 1
ATOM 602 C CA . THR A 1 83 ? -9.511 -1.145 -0.325 1.00 97.50 83 THR A CA 1
ATOM 603 C C . THR A 1 83 ? -9.887 0.326 -0.207 1.00 97.50 83 THR A C 1
ATOM 605 O O . THR A 1 83 ? -10.458 0.737 0.801 1.00 97.50 83 THR A O 1
ATOM 608 N N . PHE A 1 84 ? -9.603 1.103 -1.248 1.00 96.50 84 PHE A N 1
ATOM 609 C CA . PHE A 1 84 ? -9.854 2.543 -1.303 1.00 96.50 84 PHE A CA 1
ATOM 610 C C . PHE A 1 84 ? -10.979 2.874 -2.290 1.00 96.50 84 PHE A C 1
ATOM 612 O O . PHE A 1 84 ? -11.413 2.020 -3.068 1.00 96.50 84 PHE A O 1
ATOM 619 N N . SER A 1 85 ? -11.462 4.118 -2.259 1.00 93.44 85 SER A N 1
ATOM 620 C CA . SER A 1 85 ? -12.384 4.618 -3.283 1.00 93.44 85 SER A CA 1
ATOM 621 C C . SER A 1 85 ? -11.692 4.695 -4.652 1.00 93.44 85 SER A C 1
ATOM 623 O O . SER A 1 85 ? -10.469 4.785 -4.743 1.00 93.44 85 SER A O 1
ATOM 625 N N . ALA A 1 86 ? -12.476 4.685 -5.733 1.00 89.12 86 ALA A N 1
ATOM 626 C CA . ALA A 1 86 ? -11.943 4.724 -7.099 1.00 89.12 86 ALA A CA 1
ATOM 627 C C . ALA A 1 86 ? -11.194 6.027 -7.448 1.00 89.12 86 ALA A C 1
ATOM 629 O O . ALA A 1 86 ? -10.424 6.034 -8.406 1.00 89.12 86 ALA A O 1
ATOM 630 N N . ASP A 1 87 ? -11.423 7.094 -6.679 1.00 91.19 87 ASP A N 1
ATOM 631 C CA . ASP A 1 87 ? -10.819 8.419 -6.866 1.00 91.19 87 ASP A CA 1
ATOM 632 C C . ASP A 1 87 ? -9.657 8.675 -5.884 1.00 91.19 87 ASP A C 1
ATOM 634 O O . ASP A 1 87 ? -9.127 9.783 -5.808 1.00 91.19 87 ASP A O 1
ATOM 638 N N . SER A 1 88 ? -9.281 7.666 -5.092 1.00 95.50 88 SER A N 1
ATOM 639 C CA . SER A 1 88 ? -8.208 7.756 -4.104 1.00 95.50 88 SER A CA 1
ATOM 640 C C . SER A 1 88 ? -6.837 7.719 -4.771 1.00 95.50 88 SER A C 1
ATOM 642 O O . SER A 1 88 ? -6.477 6.721 -5.397 1.00 95.50 88 SER A O 1
ATOM 644 N N . ALA A 1 89 ? -6.037 8.771 -4.578 1.00 96.50 89 ALA A N 1
ATOM 645 C CA . ALA A 1 89 ? -4.643 8.786 -5.017 1.00 96.50 89 ALA A CA 1
ATOM 646 C C . ALA A 1 89 ? -3.831 7.683 -4.320 1.00 96.50 89 ALA A C 1
ATOM 648 O O . ALA A 1 89 ? -3.094 6.949 -4.980 1.00 96.50 89 ALA A O 1
ATOM 649 N N . LEU A 1 90 ? -4.030 7.499 -3.007 1.00 97.81 90 LEU A N 1
ATOM 650 C CA . LEU A 1 90 ? -3.396 6.408 -2.269 1.00 97.81 90 LEU A CA 1
ATOM 651 C C . LEU A 1 90 ? -3.863 5.053 -2.810 1.00 97.81 90 LEU A C 1
ATOM 653 O O . LEU A 1 90 ? -3.052 4.158 -3.010 1.00 97.81 90 LEU A O 1
ATOM 657 N N . GLY A 1 91 ? -5.146 4.916 -3.146 1.00 97.44 91 GLY A N 1
ATOM 658 C CA . GLY A 1 91 ? -5.689 3.728 -3.801 1.00 97.44 91 GLY A CA 1
ATOM 659 C C . GLY A 1 91 ? -5.000 3.377 -5.121 1.00 97.44 91 GLY A C 1
ATOM 660 O O . GLY A 1 91 ? -4.764 2.195 -5.379 1.00 97.44 91 GLY A O 1
ATOM 661 N N . VAL A 1 92 ? -4.635 4.376 -5.931 1.00 97.62 92 VAL A N 1
ATOM 662 C CA . VAL A 1 92 ? -3.862 4.173 -7.168 1.00 97.62 92 VAL A CA 1
ATOM 663 C C . VAL A 1 92 ? -2.441 3.696 -6.857 1.00 97.62 92 VAL A C 1
ATOM 665 O O . VAL A 1 92 ? -2.002 2.708 -7.447 1.00 97.62 92 VAL A O 1
ATOM 668 N N . ALA A 1 93 ? -1.759 4.312 -5.887 1.00 97.50 93 ALA A N 1
ATOM 669 C CA . ALA A 1 93 ? -0.436 3.866 -5.442 1.00 97.50 93 ALA A CA 1
ATOM 670 C C . ALA A 1 93 ? -0.469 2.421 -4.902 1.00 97.50 93 ALA A C 1
ATOM 672 O O . ALA A 1 93 ? 0.366 1.595 -5.268 1.00 97.50 93 ALA A O 1
ATOM 673 N N . VAL A 1 94 ? -1.490 2.062 -4.112 1.00 97.38 94 VAL A N 1
ATOM 674 C CA . VAL A 1 94 ? -1.690 0.687 -3.619 1.00 97.38 94 VAL A CA 1
ATOM 675 C C . VAL A 1 94 ? -1.976 -0.292 -4.762 1.00 97.38 94 VAL A C 1
ATOM 677 O O . VAL A 1 94 ? -1.526 -1.437 -4.716 1.00 97.38 94 VAL A O 1
ATOM 680 N N . ALA A 1 95 ? -2.710 0.121 -5.798 1.00 97.38 95 ALA A N 1
ATOM 681 C CA . ALA A 1 95 ? -2.956 -0.718 -6.969 1.00 97.38 95 ALA A CA 1
ATOM 682 C C . ALA A 1 95 ? -1.664 -1.003 -7.754 1.00 97.38 95 ALA A C 1
ATOM 684 O O . ALA A 1 95 ? -1.424 -2.153 -8.123 1.00 97.38 95 ALA A O 1
ATOM 685 N N . ALA A 1 96 ? -0.814 0.010 -7.947 1.00 97.75 96 ALA A N 1
ATOM 686 C CA . ALA A 1 96 ? 0.511 -0.157 -8.544 1.00 97.75 96 ALA A CA 1
ATOM 687 C C . ALA A 1 96 ? 1.396 -1.079 -7.689 1.00 97.75 96 ALA A C 1
ATOM 689 O O . ALA A 1 96 ? 1.979 -2.031 -8.205 1.00 97.75 96 ALA A O 1
ATOM 690 N N . TYR A 1 97 ? 1.408 -0.874 -6.369 1.00 97.12 97 TYR A N 1
ATOM 691 C CA . TYR A 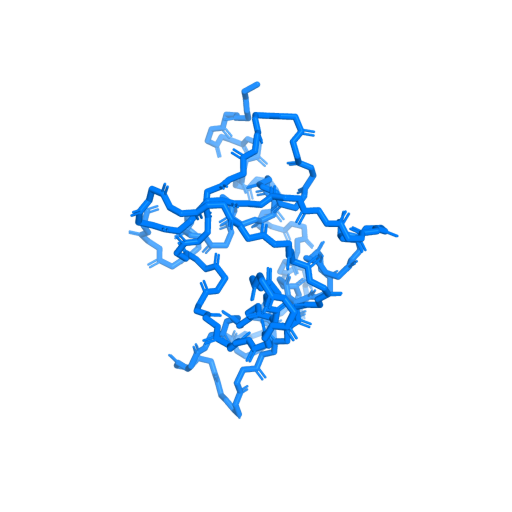1 97 ? 2.159 -1.710 -5.434 1.00 97.12 97 TYR A CA 1
ATOM 692 C C . TYR A 1 97 ? 1.740 -3.187 -5.488 1.00 97.12 97 TYR A C 1
ATOM 694 O O . TYR A 1 97 ? 2.582 -4.073 -5.611 1.00 97.12 97 TYR A O 1
ATOM 702 N N . ARG A 1 98 ? 0.433 -3.480 -5.471 1.00 96.06 98 ARG A N 1
ATOM 703 C CA . ARG A 1 98 ? -0.083 -4.855 -5.616 1.00 96.06 98 ARG A CA 1
ATOM 704 C C . ARG A 1 98 ? 0.372 -5.500 -6.919 1.00 96.06 98 ARG A C 1
ATOM 706 O O . ARG A 1 98 ? 0.820 -6.643 -6.913 1.00 96.06 98 ARG A O 1
ATOM 713 N N . ARG A 1 99 ? 0.288 -4.753 -8.017 1.00 96.38 99 ARG A N 1
ATOM 714 C CA . ARG A 1 99 ? 0.688 -5.229 -9.338 1.00 96.38 99 ARG A CA 1
ATOM 715 C C . ARG A 1 99 ? 2.182 -5.542 -9.400 1.00 96.38 99 ARG A C 1
ATOM 717 O O . ARG A 1 99 ? 2.547 -6.578 -9.949 1.00 96.38 99 ARG A O 1
ATOM 724 N N . TRP A 1 100 ? 3.022 -4.710 -8.788 1.00 95.31 100 TRP A N 1
ATOM 725 C CA . TRP A 1 100 ? 4.454 -4.978 -8.630 1.00 95.31 100 TRP A CA 1
ATOM 726 C C . TRP A 1 100 ? 4.722 -6.273 -7.844 1.00 95.31 100 TRP A C 1
ATOM 728 O O . TRP A 1 100 ? 5.574 -7.066 -8.232 1.00 95.31 100 TRP A O 1
ATOM 738 N N . GLN A 1 101 ? 3.914 -6.568 -6.818 1.00 92.62 101 GLN A N 1
ATOM 739 C CA . GLN A 1 101 ? 3.953 -7.847 -6.090 1.00 92.62 101 GLN A CA 1
ATOM 740 C C . GLN A 1 101 ? 3.389 -9.048 -6.881 1.00 92.62 101 GLN A C 1
ATOM 742 O O . GLN A 1 101 ? 3.385 -10.169 -6.367 1.00 92.62 101 GLN A O 1
ATOM 747 N N . GLY A 1 102 ? 2.867 -8.840 -8.095 1.00 92.38 102 GLY A N 1
ATOM 748 C CA . GLY A 1 102 ? 2.222 -9.874 -8.909 1.00 92.38 102 GLY A CA 1
ATOM 749 C C . GLY A 1 102 ? 0.790 -10.228 -8.484 1.00 92.38 102 GLY A C 1
ATOM 750 O O . GLY A 1 102 ? 0.337 -11.340 -8.764 1.00 92.38 102 GLY A O 1
ATOM 751 N N . ARG A 1 103 ? 0.097 -9.320 -7.785 1.00 84.50 103 ARG A N 1
ATOM 752 C CA . ARG A 1 103 ? -1.305 -9.456 -7.356 1.00 84.50 103 ARG A CA 1
ATOM 753 C C . ARG A 1 103 ? -2.285 -8.747 -8.289 1.00 84.50 103 ARG A C 1
ATOM 755 O O . ARG A 1 103 ? -1.905 -7.725 -8.903 1.00 84.50 103 ARG A O 1
#

Foldseek 3Di:
DDDPVNLVVVLCVLCPPPPDLQSSLVSLQVQLQVLCPDFFWWDAPNDIWTFHHKDAPPGSVRGIWTFTDDPNDTDIDHLLRTHHDPPRSSNSSSVSVVVVVVD

Sequence (103 aa):
MTTAAELDTLIEELTVDAYNDDEQLSGFLVGAEEALVRCEHATIAGVTVAVMSVDCGPDARTGLTARVMRDGTTHEVALADLTFSADSALGVAVAAYRRWQGR

Mean predicted aligned error: 2.91 Å

Secondary structure (DSSP, 8-state):
---HHHHHHHHHHHTTT--SHHHHHHHHHHHHHHH-SS-EEEEETTEEEEEEEEEE-SSTTT-EEEEEEETTEEEEEEGGG-B--TT-HHHHHHHHHHHHTT-

Radius of gyration: 13.03 Å; Cα contacts (8 Å, |Δi|>4): 155; chains: 1; bounding box: 34×24×37 Å